Protein AF-A0A4Y2N3Y6-F1 (afdb_monomer_lite)

Sequence (128 aa):
MGYRVMDPVTRRVTVSRNVRFVEKKIISDKLAATPNIENQEDTSDLGEENEKEMDIKLEETERAIDDKYPELRRSQRERKPPVSYPFNEALSATNEDLTFDEIKFLPDEEQSNWKSAMDEEMLSMEKN

Radius of gyration: 29.18 Å; chains: 1; bounding box: 62×43×60 Å

Secondary structure (DSSP, 8-state):
--EEEE-TTT--EEEES-----HHHHHHHHHHHS--------------------------------S-PPP-----SPPPPP----TTTTT--SS----HHHHTTS-HHHHHHHHHHHHHHHHHHHT-

InterPro domains:
  IPR057670 Retroviral polymerase, SH3-like domain [PF25597] (2-29)

Structure (mmCIF, N/CA/C/O backbone):
data_AF-A0A4Y2N3Y6-F1
#
_entry.id   AF-A0A4Y2N3Y6-F1
#
loop_
_atom_site.group_PDB
_atom_site.id
_atom_site.type_symbol
_atom_site.label_atom_id
_atom_site.label_alt_id
_atom_site.label_comp_id
_atom_site.label_asym_id
_atom_site.label_entity_id
_atom_site.label_seq_id
_atom_site.pdbx_PDB_ins_code
_atom_site.Cartn_x
_atom_site.Cartn_y
_atom_site.Cartn_z
_atom_site.occupancy
_atom_site.B_iso_or_equiv
_atom_site.auth_seq_id
_atom_site.auth_comp_id
_atom_site.auth_asym_id
_atom_site.auth_atom_id
_atom_site.pdbx_PDB_model_num
ATOM 1 N N . MET A 1 1 ? 16.448 1.548 -23.806 1.00 82.00 1 MET A N 1
ATOM 2 C CA . MET A 1 1 ? 15.323 0.821 -23.174 1.00 82.00 1 MET A CA 1
ATOM 3 C C . MET A 1 1 ? 14.099 0.895 -24.082 1.00 82.00 1 MET A C 1
ATOM 5 O O . MET A 1 1 ? 14.078 1.773 -24.930 1.00 82.00 1 MET A O 1
ATOM 9 N N . GLY A 1 2 ? 13.162 -0.055 -24.021 1.00 91.75 2 GLY A N 1
ATOM 10 C CA . GLY A 1 2 ? 11.987 -0.113 -24.909 1.00 91.75 2 GLY A CA 1
ATOM 11 C C . GLY A 1 2 ? 10.761 -0.670 -24.184 1.00 91.75 2 GLY A C 1
ATOM 12 O O . GLY A 1 2 ? 10.892 -1.170 -23.066 1.00 91.75 2 GLY A O 1
ATOM 13 N N . TYR A 1 3 ? 9.590 -0.592 -24.810 1.00 93.69 3 TYR A N 1
ATOM 14 C CA . TYR A 1 3 ? 8.316 -1.010 -24.224 1.00 93.69 3 TYR A CA 1
ATOM 15 C C . TYR A 1 3 ? 8.064 -2.504 -24.425 1.00 93.69 3 TYR A C 1
ATOM 17 O O . TYR A 1 3 ? 8.416 -3.069 -25.462 1.00 93.69 3 TYR A O 1
ATOM 25 N N . ARG A 1 4 ? 7.426 -3.143 -23.439 1.00 93.38 4 ARG A N 1
ATOM 26 C CA . ARG A 1 4 ? 6.965 -4.534 -23.531 1.00 93.38 4 ARG A CA 1
ATOM 27 C C . ARG A 1 4 ? 5.569 -4.555 -24.145 1.00 93.38 4 ARG A C 1
ATOM 29 O O . ARG A 1 4 ? 4.644 -3.993 -23.571 1.00 93.38 4 ARG A O 1
ATOM 36 N N . VAL A 1 5 ? 5.427 -5.204 -25.293 1.00 92.38 5 VAL A N 1
ATOM 37 C CA . VAL A 1 5 ? 4.162 -5.347 -26.019 1.00 92.38 5 VAL A CA 1
ATOM 38 C C . VAL A 1 5 ? 3.758 -6.816 -26.008 1.00 92.38 5 VAL A C 1
ATOM 40 O O . VAL A 1 5 ? 4.564 -7.687 -26.339 1.00 92.38 5 VAL A O 1
ATOM 43 N N . MET A 1 6 ? 2.516 -7.083 -25.611 1.00 93.75 6 MET A N 1
ATOM 44 C CA . MET A 1 6 ? 1.924 -8.418 -25.647 1.00 93.75 6 MET A CA 1
ATOM 45 C C . MET A 1 6 ? 1.244 -8.658 -26.989 1.00 93.75 6 MET A C 1
ATOM 47 O O . MET A 1 6 ? 0.397 -7.867 -27.396 1.00 93.75 6 MET A O 1
ATOM 51 N N . ASP A 1 7 ? 1.574 -9.767 -27.644 1.00 92.62 7 ASP A N 1
ATOM 52 C CA . ASP A 1 7 ? 0.788 -10.266 -28.771 1.00 92.62 7 ASP A CA 1
ATOM 53 C C . ASP A 1 7 ? -0.439 -11.032 -28.231 1.00 92.62 7 ASP A C 1
ATOM 55 O O . ASP A 1 7 ? -0.258 -12.042 -27.543 1.00 92.62 7 ASP A O 1
ATOM 59 N N . PRO A 1 8 ? -1.682 -10.590 -28.506 1.00 91.81 8 PRO A N 1
ATOM 60 C CA . PRO A 1 8 ? -2.886 -11.243 -27.994 1.00 91.81 8 PRO A CA 1
ATOM 61 C C . PRO A 1 8 ? -3.101 -12.650 -28.570 1.00 91.81 8 PRO A C 1
ATOM 63 O O . PRO A 1 8 ? -3.744 -13.475 -27.921 1.00 91.81 8 PRO A O 1
ATOM 66 N N . VAL A 1 9 ? -2.559 -12.941 -29.758 1.00 94.06 9 VAL A N 1
ATOM 67 C CA . VAL A 1 9 ? -2.741 -14.231 -30.439 1.00 94.06 9 VAL A CA 1
ATOM 68 C C . VAL A 1 9 ? -1.759 -15.258 -29.891 1.00 94.06 9 VAL A C 1
ATOM 70 O O . VAL A 1 9 ? -2.154 -16.353 -29.495 1.00 94.06 9 VAL A O 1
ATOM 73 N N . THR A 1 10 ? -0.475 -14.903 -29.825 1.00 94.19 10 THR A N 1
ATOM 74 C CA . THR A 1 10 ? 0.575 -15.833 -29.380 1.00 94.19 10 THR A CA 1
ATOM 75 C C . THR A 1 10 ? 0.856 -15.770 -27.878 1.00 94.19 10 THR A C 1
ATOM 77 O O . THR A 1 10 ? 1.573 -16.625 -27.359 1.00 94.19 10 THR A O 1
ATOM 80 N N . ARG A 1 11 ? 0.299 -14.778 -27.163 1.00 93.31 11 ARG A N 1
ATOM 81 C CA . ARG A 1 11 ? 0.547 -14.480 -25.737 1.00 93.31 11 ARG A CA 1
ATOM 82 C C . ARG A 1 11 ? 2.032 -14.294 -25.403 1.00 93.31 11 ARG A C 1
ATOM 84 O O . ARG A 1 11 ? 2.458 -14.534 -24.275 1.00 93.31 11 ARG A O 1
ATOM 91 N N . ARG A 1 12 ? 2.836 -13.867 -26.380 1.00 94.56 12 ARG A N 1
ATOM 92 C CA . ARG A 1 12 ? 4.274 -13.615 -26.212 1.00 94.56 12 ARG A CA 1
ATOM 93 C C . ARG A 1 12 ? 4.524 -12.136 -25.942 1.00 94.56 12 ARG A C 1
ATOM 95 O O . ARG A 1 12 ? 3.915 -11.272 -26.569 1.00 94.56 12 ARG A O 1
ATOM 102 N N . VAL A 1 13 ? 5.462 -11.859 -25.038 1.00 94.12 13 VAL A N 1
ATOM 103 C CA . VAL A 1 13 ? 5.966 -10.505 -24.780 1.00 94.12 13 VAL A CA 1
ATOM 104 C C . VAL A 1 13 ? 7.106 -10.218 -25.757 1.00 94.12 13 VAL A C 1
ATOM 106 O O . VAL A 1 13 ? 8.078 -10.973 -25.804 1.00 94.12 13 VAL A O 1
ATOM 109 N N . THR A 1 14 ? 7.039 -9.110 -26.491 1.00 93.38 14 THR A N 1
ATOM 110 C CA . THR A 1 14 ? 8.160 -8.588 -27.289 1.00 93.38 14 THR A CA 1
ATOM 111 C C . THR A 1 14 ? 8.568 -7.203 -26.793 1.00 93.38 14 THR A C 1
ATOM 113 O O . THR A 1 14 ? 7.749 -6.466 -26.248 1.00 93.38 14 THR A O 1
ATOM 116 N N . VAL A 1 15 ? 9.849 -6.847 -26.928 1.00 94.12 15 VAL A N 1
ATOM 117 C CA . VAL A 1 15 ? 10.346 -5.513 -26.556 1.00 94.12 15 VAL A CA 1
ATOM 118 C C . VAL A 1 15 ? 10.528 -4.691 -27.823 1.00 94.12 15 VAL A C 1
ATOM 120 O O . VAL A 1 15 ? 11.325 -5.060 -28.682 1.00 94.12 15 VAL A O 1
ATOM 123 N N . SER A 1 16 ? 9.814 -3.574 -27.940 1.00 91.75 16 SER A N 1
ATOM 124 C CA . SER A 1 16 ? 9.880 -2.695 -29.109 1.00 91.75 16 SER A CA 1
ATOM 125 C C . SER A 1 16 ? 10.060 -1.231 -28.706 1.00 91.75 16 SER A C 1
ATOM 127 O O . SER A 1 16 ? 9.623 -0.792 -27.643 1.00 91.75 16 SER A O 1
ATOM 129 N N . ARG A 1 17 ? 10.767 -0.471 -29.549 1.00 93.12 17 ARG A N 1
ATOM 130 C CA . ARG A 1 17 ? 10.946 0.984 -29.383 1.00 93.12 17 ARG A CA 1
ATOM 131 C C . ARG A 1 17 ? 9.949 1.792 -30.222 1.00 93.12 17 ARG A C 1
ATOM 133 O O . ARG A 1 17 ? 9.673 2.934 -29.891 1.00 93.12 17 ARG A O 1
ATOM 140 N N . ASN A 1 18 ? 9.374 1.176 -31.256 1.00 89.44 18 ASN A N 1
ATOM 141 C CA . ASN A 1 18 ? 8.458 1.812 -32.204 1.00 89.44 18 ASN A CA 1
ATOM 142 C C . ASN A 1 18 ? 6.997 1.586 -31.788 1.00 89.44 18 ASN A C 1
ATOM 144 O O . ASN A 1 18 ? 6.235 0.941 -32.506 1.00 89.44 18 ASN A O 1
ATOM 148 N N . VAL A 1 19 ? 6.619 2.069 -30.605 1.00 88.88 19 VAL A N 1
ATOM 149 C CA . VAL A 1 19 ? 5.238 1.994 -30.106 1.00 88.88 19 VAL A CA 1
ATOM 150 C C . VAL A 1 19 ? 4.597 3.370 -30.225 1.00 88.88 19 VAL A C 1
ATOM 152 O O . VAL A 1 19 ? 5.189 4.364 -29.814 1.00 88.88 19 VAL A O 1
ATOM 155 N N . ARG A 1 20 ? 3.386 3.435 -30.788 1.00 89.81 20 ARG A N 1
ATOM 156 C CA . ARG A 1 20 ? 2.585 4.663 -30.846 1.00 89.81 20 ARG A CA 1
ATOM 157 C C . ARG A 1 20 ? 1.438 4.568 -29.849 1.00 89.81 20 ARG A C 1
ATOM 159 O O . ARG A 1 20 ? 0.594 3.683 -29.968 1.00 89.81 20 ARG A O 1
ATOM 166 N N . PHE A 1 21 ? 1.383 5.507 -28.915 1.00 86.25 21 PHE A N 1
ATOM 167 C CA . PHE A 1 21 ? 0.280 5.627 -27.969 1.00 86.25 21 PHE A CA 1
ATOM 168 C C . PHE A 1 21 ? -0.873 6.399 -28.615 1.00 86.25 21 PHE A C 1
ATOM 170 O O . PHE A 1 21 ? -0.674 7.443 -29.236 1.00 86.25 21 PHE A O 1
ATOM 177 N N . VAL A 1 22 ? -2.089 5.861 -28.515 1.00 87.69 22 VAL A N 1
ATOM 178 C CA . VAL A 1 22 ? -3.308 6.489 -29.049 1.00 87.69 22 VAL A CA 1
ATOM 179 C C . VAL A 1 22 ? -4.286 6.729 -27.898 1.00 87.69 22 VAL A C 1
ATOM 181 O O . VAL A 1 22 ? -5.418 6.254 -27.897 1.00 87.69 22 VAL A O 1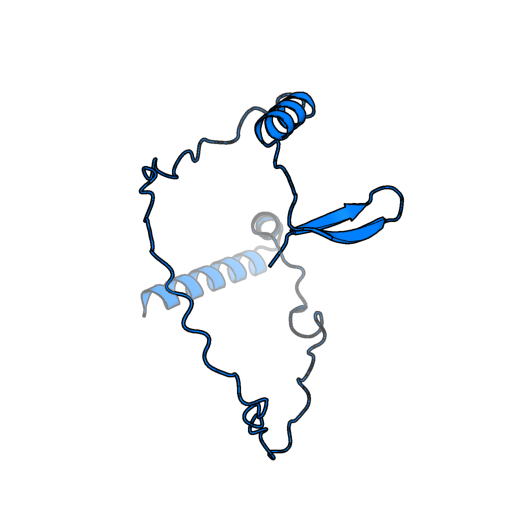
ATOM 184 N N . GLU A 1 23 ? -3.815 7.462 -26.890 1.00 81.31 23 GLU A N 1
ATOM 185 C CA . GLU A 1 23 ? -4.495 7.675 -25.604 1.00 81.31 23 GLU A CA 1
ATOM 186 C C . GLU A 1 23 ? -5.894 8.266 -25.765 1.00 81.31 23 GLU A C 1
ATOM 188 O O . GLU A 1 23 ? -6.840 7.768 -25.166 1.00 81.31 23 GLU A O 1
ATOM 193 N N . LYS A 1 24 ? -6.056 9.243 -26.668 1.00 86.06 24 LYS A N 1
ATOM 194 C CA . LYS A 1 24 ? -7.352 9.884 -26.944 1.00 86.06 24 LYS A CA 1
ATOM 195 C C . LYS A 1 24 ? -8.445 8.878 -27.325 1.00 86.06 24 LYS A C 1
ATOM 197 O O . LYS A 1 24 ? -9.582 9.045 -26.905 1.00 86.06 24 LYS A O 1
ATOM 202 N N . LYS A 1 25 ? -8.093 7.828 -28.083 1.00 81.62 25 LYS A N 1
ATOM 203 C CA . LYS A 1 25 ? -9.041 6.767 -28.468 1.00 81.62 25 LYS A CA 1
ATOM 204 C C . LYS A 1 25 ? -9.323 5.803 -27.321 1.00 81.62 25 LYS A C 1
ATOM 206 O O . LYS A 1 25 ? -10.451 5.378 -27.142 1.00 81.62 25 LYS A O 1
ATOM 211 N N . ILE A 1 26 ? -8.307 5.482 -26.522 1.00 80.12 26 ILE A N 1
ATOM 212 C CA . ILE A 1 26 ? -8.460 4.583 -25.371 1.00 80.12 26 ILE A CA 1
ATOM 213 C C . ILE A 1 26 ? -9.363 5.226 -24.311 1.00 80.12 26 ILE A C 1
ATOM 215 O O . ILE A 1 26 ? -10.186 4.541 -23.714 1.00 80.12 26 ILE A O 1
ATOM 219 N N . ILE A 1 27 ? -9.231 6.536 -24.093 1.00 80.19 27 ILE A N 1
ATOM 220 C CA . ILE A 1 27 ? -10.080 7.290 -23.166 1.00 80.19 27 ILE A CA 1
ATOM 221 C C . ILE A 1 27 ? -11.522 7.315 -23.681 1.00 80.19 27 ILE A C 1
ATOM 223 O O . ILE A 1 27 ? -12.427 6.960 -22.932 1.00 80.19 27 ILE A O 1
ATOM 227 N N . SER A 1 28 ? -11.747 7.647 -24.959 1.00 81.25 28 SER A N 1
ATOM 228 C CA . SER A 1 28 ? -13.101 7.645 -25.530 1.00 81.25 28 SER A CA 1
ATOM 229 C C . SER A 1 28 ? -13.751 6.260 -25.512 1.00 81.25 28 SER A C 1
ATOM 231 O O . SER A 1 28 ? -14.923 6.150 -25.170 1.00 81.25 28 SER A O 1
ATOM 233 N N . ASP A 1 29 ? -12.997 5.203 -25.823 1.00 81.50 29 ASP A N 1
ATOM 234 C CA . ASP A 1 29 ? -13.506 3.828 -25.817 1.00 81.50 29 ASP A CA 1
ATOM 235 C C . ASP A 1 29 ? -13.829 3.355 -24.393 1.00 81.50 29 ASP A C 1
ATOM 237 O O . ASP A 1 29 ? -14.830 2.672 -24.188 1.00 81.50 29 ASP A O 1
ATOM 241 N N . LYS A 1 30 ? -13.029 3.745 -23.389 1.00 80.12 30 LYS A N 1
ATOM 242 C CA . LYS A 1 30 ? -13.324 3.459 -21.976 1.00 80.12 30 LYS A CA 1
ATOM 243 C C . LYS A 1 30 ? -14.586 4.172 -21.503 1.00 80.12 30 LYS A C 1
ATOM 245 O O . LYS A 1 30 ? -15.426 3.524 -20.891 1.00 80.12 30 LYS A O 1
ATOM 250 N N . LEU A 1 31 ? -14.736 5.457 -21.830 1.00 76.56 31 LEU A N 1
ATOM 251 C CA . LEU A 1 31 ? -15.936 6.234 -21.504 1.00 76.56 31 LEU A CA 1
ATOM 252 C C . LEU A 1 31 ? -17.187 5.674 -22.199 1.00 76.56 31 LEU A C 1
ATOM 254 O O . LEU A 1 31 ? -18.270 5.705 -21.626 1.00 76.56 31 LEU A O 1
ATOM 258 N N . ALA A 1 32 ? -17.041 5.130 -23.412 1.00 73.25 32 ALA A N 1
ATOM 259 C CA . ALA A 1 32 ? -18.130 4.484 -24.142 1.00 73.25 32 ALA A CA 1
ATOM 260 C C . ALA A 1 32 ? -18.472 3.078 -23.613 1.00 73.25 32 ALA A C 1
ATOM 262 O O . ALA A 1 32 ? -19.622 2.652 -23.703 1.00 73.25 32 ALA A O 1
ATOM 263 N N . ALA A 1 33 ? -17.490 2.343 -23.084 1.00 74.19 33 ALA A N 1
ATOM 264 C CA . ALA A 1 33 ? -17.678 0.992 -22.555 1.00 74.19 33 ALA A CA 1
ATOM 265 C C . ALA A 1 33 ? -18.260 0.968 -21.130 1.00 74.19 33 ALA A C 1
ATOM 267 O O . ALA A 1 33 ? -18.847 -0.039 -20.731 1.00 74.19 33 ALA A O 1
ATOM 268 N N . THR A 1 34 ? -18.112 2.046 -20.357 1.00 64.06 34 THR A N 1
ATOM 269 C CA . THR A 1 34 ? -18.708 2.172 -19.022 1.00 64.06 34 THR A CA 1
ATOM 270 C C . THR A 1 34 ? -20.108 2.789 -19.111 1.00 64.06 34 THR A C 1
ATOM 272 O O . THR A 1 34 ? -20.220 3.944 -19.524 1.00 64.06 34 THR A O 1
ATOM 275 N N . PRO A 1 35 ? -21.191 2.096 -18.706 1.00 57.25 35 PRO A N 1
ATOM 276 C CA . PRO A 1 35 ? -22.484 2.745 -18.543 1.00 57.25 35 PRO A CA 1
ATOM 277 C C . PRO A 1 35 ? -22.396 3.692 -17.341 1.00 57.25 35 PRO A C 1
ATOM 279 O O . PRO A 1 35 ? -22.382 3.235 -16.206 1.00 57.25 35 PRO A O 1
ATOM 282 N N . ASN A 1 36 ? -22.259 4.988 -17.634 1.00 57.56 36 ASN A N 1
ATOM 283 C CA . ASN A 1 36 ? -22.406 6.159 -16.763 1.00 57.56 36 ASN A CA 1
ATOM 284 C C . ASN A 1 36 ? -22.507 5.849 -15.252 1.00 57.56 36 ASN A C 1
ATOM 286 O O . ASN A 1 36 ? -23.600 5.835 -14.687 1.00 57.56 36 ASN A O 1
ATOM 290 N N . ILE A 1 37 ? -21.369 5.588 -14.602 1.00 52.22 37 ILE A N 1
ATOM 291 C CA . ILE A 1 37 ? -21.266 5.698 -13.145 1.00 52.22 37 ILE A CA 1
ATOM 292 C C . ILE A 1 37 ? -20.781 7.117 -12.890 1.00 52.22 37 ILE A C 1
ATOM 294 O O . ILE A 1 37 ? -19.610 7.448 -13.060 1.00 52.22 37 ILE A O 1
ATOM 298 N N . GLU A 1 38 ? -21.759 7.961 -12.590 1.00 57.50 38 GLU A N 1
ATOM 299 C CA . GLU A 1 38 ? -21.588 9.282 -12.011 1.00 57.50 38 GLU A CA 1
ATOM 300 C C . GLU A 1 38 ? -20.650 9.160 -10.795 1.00 57.50 38 GLU A C 1
ATOM 302 O O . GLU A 1 38 ? -20.810 8.244 -9.984 1.00 57.50 38 GLU A O 1
ATOM 307 N N . ASN A 1 39 ? -19.697 10.091 -10.686 1.00 58.22 39 ASN A N 1
ATOM 308 C CA . ASN A 1 39 ? -18.688 10.252 -9.628 1.00 58.22 39 ASN A CA 1
ATOM 309 C C . ASN A 1 39 ? -17.341 9.538 -9.854 1.00 58.22 39 ASN A C 1
ATOM 311 O O . ASN A 1 39 ? -17.088 8.465 -9.309 1.00 58.22 39 ASN A O 1
ATOM 315 N N . GLN A 1 40 ? -16.403 10.220 -10.521 1.00 51.41 40 GLN A N 1
ATOM 316 C CA . GLN A 1 40 ? -15.056 10.300 -9.953 1.00 51.41 40 GLN A CA 1
ATOM 317 C C . GLN A 1 40 ? -14.382 11.625 -10.314 1.00 51.41 40 GLN A C 1
ATOM 319 O O . GLN A 1 40 ? -14.366 12.047 -11.467 1.00 51.41 40 GLN A O 1
ATOM 324 N N . GLU A 1 41 ? -13.919 12.274 -9.256 1.00 43.69 41 GLU A N 1
ATOM 325 C CA . GLU A 1 41 ? -13.479 13.655 -9.136 1.00 43.69 41 GLU A CA 1
ATOM 326 C C . GLU A 1 41 ? -12.237 13.994 -9.970 1.00 43.69 41 GLU A C 1
ATOM 328 O O . GLU A 1 41 ? -11.335 13.177 -10.168 1.00 43.69 41 GLU A O 1
ATOM 333 N N . ASP A 1 42 ? -12.214 15.249 -10.418 1.00 48.31 42 ASP A N 1
ATOM 334 C CA . ASP A 1 42 ? -11.094 15.927 -11.054 1.00 48.31 42 ASP A CA 1
ATOM 335 C C . ASP A 1 42 ? -9.840 15.904 -10.168 1.00 48.31 42 ASP A C 1
ATOM 337 O O . ASP A 1 42 ? -9.776 16.549 -9.122 1.00 48.31 42 ASP A O 1
ATOM 341 N N . THR A 1 43 ? -8.782 15.262 -10.656 1.00 46.31 43 THR A N 1
ATOM 342 C CA . THR A 1 43 ? -7.403 15.618 -10.297 1.00 46.31 43 THR A CA 1
ATOM 343 C C . THR A 1 43 ? -6.652 16.000 -11.566 1.00 46.31 43 THR A C 1
ATOM 345 O O . THR A 1 43 ? -5.732 15.317 -12.017 1.00 46.31 43 THR A O 1
ATOM 348 N N . SER A 1 44 ? -7.089 17.092 -12.188 1.00 54.56 44 SER A N 1
ATOM 349 C CA . SER A 1 44 ? -6.305 17.846 -13.160 1.00 54.56 44 SER A CA 1
ATOM 350 C C . SER A 1 44 ? -5.273 18.700 -12.414 1.00 54.56 44 SER A C 1
ATOM 352 O O . SER A 1 44 ? -5.439 19.909 -12.284 1.00 54.56 44 SER A O 1
ATOM 354 N N . ASP A 1 45 ? -4.229 18.062 -11.890 1.00 50.28 45 ASP A N 1
ATOM 355 C CA . ASP A 1 45 ? -3.009 18.745 -11.454 1.00 50.28 45 ASP A CA 1
ATOM 356 C C . ASP A 1 45 ? -1.806 18.019 -12.051 1.00 50.28 45 ASP A C 1
ATOM 358 O O . ASP A 1 45 ? -1.309 17.042 -11.501 1.00 50.28 45 ASP A O 1
ATOM 362 N N . LEU A 1 46 ? -1.399 18.451 -13.241 1.00 40.66 46 LEU A N 1
ATOM 363 C CA . LEU A 1 46 ? -0.056 18.250 -13.774 1.00 40.66 46 LEU A CA 1
ATOM 364 C C . LEU A 1 46 ? 0.161 19.354 -14.805 1.00 40.66 46 LEU A C 1
ATOM 366 O O . LEU A 1 46 ? -0.410 19.339 -15.896 1.00 40.66 46 LEU A O 1
ATOM 370 N N . GLY A 1 47 ? 0.905 20.364 -14.361 1.00 34.84 47 GLY A N 1
ATOM 371 C CA . GLY A 1 47 ? 1.106 21.631 -15.041 1.00 34.84 47 GLY A CA 1
ATOM 372 C C . GLY A 1 47 ? 1.570 21.515 -16.491 1.00 34.84 47 GLY A C 1
ATOM 373 O O . GLY A 1 47 ? 2.318 20.616 -16.874 1.00 34.84 47 GLY A O 1
ATOM 374 N N . GLU A 1 48 ? 1.147 22.504 -17.276 1.00 45.19 48 GLU A N 1
ATOM 375 C CA . GLU A 1 48 ? 1.790 22.917 -18.520 1.00 45.19 48 GLU A CA 1
ATOM 376 C C . GLU A 1 48 ? 3.264 23.255 -18.248 1.00 45.19 48 GLU A C 1
ATOM 378 O O . GLU A 1 48 ? 3.617 24.404 -17.969 1.00 45.19 48 GLU A O 1
ATOM 383 N N . GLU A 1 49 ? 4.157 22.271 -18.331 1.00 37.91 49 GLU A N 1
ATOM 384 C CA . GLU A 1 49 ? 5.581 22.560 -18.443 1.00 37.91 49 GLU A CA 1
ATOM 385 C C . GLU A 1 49 ? 5.943 22.661 -19.925 1.00 37.91 49 GLU A C 1
ATOM 387 O O . GLU A 1 49 ? 6.049 21.677 -20.654 1.00 37.91 49 GLU A O 1
ATOM 392 N N . ASN A 1 50 ? 6.052 23.918 -20.358 1.00 39.91 50 ASN A N 1
ATOM 393 C CA . ASN A 1 50 ? 6.503 24.343 -21.672 1.00 39.91 50 ASN A CA 1
ATOM 394 C C . ASN A 1 50 ? 7.721 23.542 -22.155 1.00 39.91 50 ASN A C 1
ATOM 396 O O . ASN A 1 50 ? 8.751 23.452 -21.483 1.00 39.91 50 ASN A O 1
ATOM 400 N N . GLU A 1 51 ? 7.598 23.060 -23.385 1.00 45.94 51 GLU A N 1
ATOM 401 C CA . GLU A 1 51 ? 8.624 22.438 -24.207 1.00 45.94 51 GLU A CA 1
ATOM 402 C C . GLU A 1 51 ? 9.832 23.384 -24.348 1.00 45.94 51 GLU A C 1
ATOM 404 O O . GLU A 1 51 ? 9.842 24.308 -25.160 1.00 45.94 51 GLU A O 1
ATOM 409 N N . LYS A 1 52 ? 10.873 23.187 -23.533 1.00 43.53 52 LYS A N 1
ATOM 410 C CA . LYS A 1 52 ? 12.200 23.751 -23.805 1.00 43.53 52 LYS A CA 1
ATOM 411 C C . LYS A 1 52 ? 13.037 22.686 -24.490 1.00 43.53 52 LYS A C 1
ATOM 413 O O . LYS A 1 52 ? 13.631 21.828 -23.839 1.00 43.53 52 LYS A O 1
ATOM 418 N N . GLU A 1 53 ? 13.070 22.763 -25.815 1.00 47.53 53 GLU A N 1
ATOM 419 C CA . GLU A 1 53 ? 14.027 22.061 -26.664 1.00 47.53 53 GLU A CA 1
ATOM 420 C C . GLU A 1 53 ? 15.451 22.439 -26.223 1.00 47.53 53 GLU A C 1
ATOM 422 O O . GLU A 1 53 ? 15.930 23.552 -26.446 1.00 47.53 53 GLU A O 1
ATOM 427 N N . MET A 1 54 ? 16.120 21.529 -25.515 1.00 46.78 54 MET A N 1
ATOM 428 C CA . MET A 1 54 ? 17.529 21.674 -25.166 1.00 46.78 54 MET A CA 1
ATOM 429 C C . MET A 1 54 ? 18.366 21.064 -26.290 1.00 46.78 54 MET A C 1
ATOM 431 O O . MET A 1 54 ? 18.575 19.852 -26.334 1.00 46.78 54 MET A O 1
ATOM 435 N N . ASP A 1 55 ? 18.839 21.921 -27.194 1.00 41.88 55 ASP A N 1
ATOM 436 C CA . ASP A 1 55 ? 19.805 21.597 -28.247 1.00 41.88 55 ASP A CA 1
ATOM 437 C C . ASP A 1 55 ? 21.169 21.258 -27.617 1.00 41.88 55 ASP A C 1
ATOM 439 O O . ASP A 1 55 ? 22.041 22.108 -27.412 1.00 41.88 55 ASP A O 1
ATOM 443 N N . ILE A 1 56 ? 21.358 19.990 -27.253 1.00 50.53 56 ILE A N 1
ATOM 444 C CA . ILE A 1 56 ? 22.631 19.480 -26.743 1.00 50.53 56 ILE A CA 1
ATOM 445 C C . ILE A 1 56 ? 23.427 18.939 -27.935 1.00 50.53 56 ILE A C 1
ATOM 447 O O . ILE A 1 56 ? 23.155 17.851 -28.440 1.00 50.53 56 ILE A O 1
ATOM 451 N N . LYS A 1 57 ? 24.443 19.693 -28.376 1.00 51.00 57 LYS A N 1
ATOM 452 C CA . LYS A 1 57 ? 25.475 19.198 -29.300 1.00 51.00 57 LYS A CA 1
ATOM 453 C C . LYS A 1 57 ? 26.258 18.073 -28.620 1.00 51.00 57 LYS A C 1
ATOM 455 O O . LYS A 1 57 ? 27.147 18.323 -27.810 1.00 51.00 57 LYS A O 1
ATOM 460 N N . LEU A 1 58 ? 25.910 16.833 -28.946 1.00 51.41 58 LEU A N 1
ATOM 461 C CA . LEU A 1 58 ? 26.694 15.651 -28.607 1.00 51.41 58 LEU A CA 1
ATOM 462 C C . LEU A 1 58 ? 27.902 15.585 -29.547 1.00 51.41 58 LEU A C 1
ATOM 464 O O . LEU A 1 58 ? 27.796 15.113 -30.674 1.00 51.41 58 LEU A O 1
ATOM 468 N N . GLU A 1 59 ? 29.054 16.078 -29.094 1.00 51.94 59 GLU A N 1
ATOM 469 C CA . GLU A 1 59 ? 30.327 15.694 -29.703 1.00 51.94 59 GLU A CA 1
ATOM 470 C C . GLU A 1 59 ? 30.626 14.241 -29.309 1.00 51.94 59 GLU A C 1
ATOM 472 O O . GLU A 1 59 ? 30.931 13.935 -28.152 1.00 51.94 59 GLU A O 1
ATOM 477 N N . GLU A 1 60 ? 30.495 13.332 -30.276 1.00 53.31 60 GLU A N 1
ATOM 478 C CA . GLU A 1 60 ? 30.838 11.915 -30.151 1.00 53.31 60 GLU A CA 1
ATOM 479 C C . GLU A 1 60 ? 32.354 11.765 -29.977 1.00 53.31 60 GLU A C 1
ATOM 481 O O . GLU A 1 60 ? 33.113 11.547 -30.917 1.00 53.31 60 GLU A O 1
ATOM 486 N N . THR A 1 61 ? 32.824 11.909 -28.739 1.00 52.31 61 THR A N 1
ATOM 487 C CA . THR A 1 61 ? 34.188 11.522 -28.388 1.00 52.31 61 THR A CA 1
ATOM 488 C C . THR A 1 61 ? 34.209 10.004 -28.217 1.00 52.31 61 THR A C 1
ATOM 490 O O . THR A 1 61 ? 33.983 9.494 -27.118 1.00 52.31 61 THR A O 1
ATOM 493 N N . GLU A 1 62 ? 34.453 9.271 -29.306 1.00 55.44 62 GLU A N 1
ATOM 494 C CA . GLU A 1 62 ? 34.741 7.834 -29.272 1.00 55.44 62 GLU A CA 1
ATOM 495 C C . GLU A 1 62 ? 36.011 7.589 -28.439 1.00 55.44 62 GLU A C 1
ATOM 497 O O . GLU A 1 62 ? 37.142 7.667 -28.919 1.00 55.44 62 GLU A O 1
ATOM 502 N N . ARG A 1 63 ? 35.844 7.314 -27.142 1.00 55.97 63 ARG A N 1
ATOM 503 C CA . ARG A 1 63 ? 36.911 6.718 -26.335 1.00 55.97 63 ARG A CA 1
ATOM 504 C C . ARG A 1 63 ? 36.894 5.221 -26.598 1.00 55.97 63 ARG A C 1
ATOM 506 O O . ARG A 1 63 ? 35.886 4.573 -26.330 1.00 55.97 63 ARG A O 1
ATOM 513 N N . ALA A 1 64 ? 38.011 4.691 -27.094 1.00 62.00 64 ALA A N 1
ATOM 514 C CA . ALA A 1 64 ? 38.243 3.257 -27.182 1.00 62.00 64 ALA A CA 1
ATOM 515 C C . ALA A 1 64 ? 37.956 2.621 -25.813 1.00 62.00 64 ALA A C 1
ATOM 517 O O . ALA A 1 64 ? 38.611 2.934 -24.815 1.00 62.00 64 ALA A O 1
ATOM 518 N N . ILE A 1 65 ? 36.916 1.793 -25.764 1.00 59.50 65 ILE A N 1
ATOM 519 C CA . ILE A 1 65 ? 36.537 1.038 -24.579 1.00 59.50 65 ILE A CA 1
ATOM 520 C C . ILE A 1 65 ? 37.540 -0.107 -24.521 1.00 59.50 65 ILE A C 1
ATOM 522 O O . ILE A 1 65 ? 37.481 -1.023 -25.332 1.00 59.50 65 ILE A O 1
ATOM 526 N N . ASP A 1 66 ? 38.518 -0.016 -23.627 1.00 64.75 66 ASP A N 1
ATOM 527 C CA . ASP A 1 66 ? 39.362 -1.163 -23.316 1.00 64.75 66 ASP A CA 1
ATOM 528 C C . ASP A 1 66 ? 38.426 -2.238 -22.732 1.00 64.75 66 ASP A C 1
ATOM 530 O O . ASP A 1 66 ? 37.743 -1.978 -21.737 1.00 64.75 66 ASP A O 1
ATOM 534 N N . ASP A 1 67 ? 38.335 -3.415 -23.363 1.00 64.50 67 ASP A N 1
ATOM 535 C CA . ASP A 1 67 ? 37.361 -4.495 -23.073 1.00 64.50 67 ASP A CA 1
ATOM 536 C C . ASP A 1 67 ? 37.472 -5.079 -21.647 1.00 64.50 67 ASP A C 1
ATOM 538 O O . ASP A 1 67 ? 36.801 -6.045 -21.264 1.00 64.50 67 ASP A O 1
ATOM 542 N N . LYS A 1 68 ? 38.341 -4.503 -20.819 1.00 73.50 68 LYS A N 1
ATOM 543 C CA . LYS A 1 68 ? 38.595 -4.930 -19.458 1.00 73.50 68 LYS A CA 1
ATOM 544 C C . LYS A 1 68 ? 37.584 -4.305 -18.502 1.00 73.50 68 LYS A C 1
ATOM 546 O O . LYS A 1 68 ? 37.856 -3.322 -17.813 1.00 73.50 68 LYS A O 1
ATOM 551 N N . TYR A 1 69 ? 36.414 -4.931 -18.415 1.00 69.81 69 TYR A N 1
ATOM 552 C CA . TYR A 1 69 ? 35.463 -4.661 -17.340 1.00 69.81 69 TYR A CA 1
ATOM 553 C C . TYR A 1 69 ? 36.149 -4.836 -15.973 1.00 69.81 69 TYR A C 1
ATOM 555 O O . TYR A 1 69 ? 36.767 -5.878 -15.732 1.00 69.81 69 TYR A O 1
ATOM 563 N N . PRO A 1 70 ? 36.041 -3.861 -15.051 1.00 76.44 70 PRO A N 1
ATOM 564 C CA . PRO A 1 70 ? 36.493 -4.049 -13.682 1.00 76.44 70 PRO A CA 1
ATOM 565 C C . PRO A 1 70 ? 35.770 -5.251 -13.076 1.00 76.44 70 PRO A C 1
ATOM 567 O O . PRO A 1 70 ? 34.538 -5.294 -13.053 1.00 76.44 70 PRO A O 1
ATOM 570 N N . GLU A 1 71 ? 36.525 -6.231 -12.582 1.00 78.06 71 GLU A N 1
ATOM 571 C CA . GLU A 1 71 ? 35.928 -7.370 -11.895 1.00 78.06 71 GLU A CA 1
ATOM 572 C C . GLU A 1 71 ? 35.143 -6.872 -10.678 1.00 78.06 71 GLU A C 1
ATOM 574 O O . GLU A 1 71 ? 35.681 -6.237 -9.764 1.00 78.06 71 GLU A O 1
ATOM 579 N N . LEU A 1 72 ? 33.840 -7.160 -10.678 1.00 77.44 72 LEU A N 1
ATOM 580 C CA . LEU A 1 72 ? 32.950 -6.901 -9.554 1.00 77.44 72 LEU A CA 1
ATOM 581 C C . LEU A 1 72 ? 33.519 -7.603 -8.320 1.00 77.44 72 LEU A C 1
ATOM 583 O O . LEU A 1 72 ? 33.462 -8.830 -8.218 1.00 77.44 72 LEU A O 1
ATOM 587 N N . ARG A 1 73 ? 34.043 -6.831 -7.362 1.00 79.25 73 ARG A N 1
ATOM 588 C CA . ARG A 1 73 ? 34.459 -7.365 -6.062 1.00 79.25 73 ARG A CA 1
ATOM 589 C C . ARG A 1 73 ? 33.241 -7.967 -5.367 1.00 79.25 73 ARG A C 1
ATOM 591 O O . ARG A 1 73 ? 32.385 -7.251 -4.852 1.00 79.25 73 ARG A O 1
ATOM 598 N N . ARG A 1 74 ? 33.151 -9.296 -5.369 1.00 80.50 74 ARG A N 1
ATOM 599 C CA . ARG A 1 74 ? 32.127 -10.037 -4.629 1.00 80.50 74 ARG A CA 1
ATOM 600 C C . ARG A 1 74 ? 32.613 -10.267 -3.203 1.00 80.50 74 ARG A C 1
ATOM 602 O O . ARG A 1 74 ? 33.778 -10.582 -2.977 1.00 80.50 74 ARG A O 1
ATOM 609 N N . SER A 1 75 ? 31.708 -10.109 -2.242 1.00 79.94 75 SER A N 1
ATOM 610 C CA . SER A 1 75 ? 31.971 -10.469 -0.849 1.00 79.94 75 SER A CA 1
ATOM 611 C C . SER A 1 75 ? 32.289 -11.964 -0.745 1.00 79.94 75 SER A C 1
ATOM 613 O O . SER A 1 75 ? 31.518 -12.781 -1.242 1.00 79.94 75 SER A O 1
ATOM 615 N N . GLN A 1 76 ? 33.397 -12.305 -0.080 1.00 84.00 76 GLN A N 1
ATOM 616 C CA . GLN A 1 76 ? 33.777 -13.684 0.274 1.00 84.00 76 GLN A CA 1
ATOM 617 C C . GLN A 1 76 ? 33.089 -14.169 1.560 1.00 84.00 76 GLN A C 1
ATOM 619 O O . GLN A 1 76 ? 33.332 -15.278 2.025 1.00 84.00 76 GLN A O 1
ATOM 624 N N . ARG A 1 77 ? 32.258 -13.325 2.183 1.00 86.94 77 ARG A N 1
ATOM 625 C CA . ARG A 1 77 ? 31.564 -13.681 3.419 1.00 86.94 77 ARG A CA 1
ATOM 626 C C . ARG A 1 77 ? 30.474 -14.704 3.118 1.00 86.94 77 ARG A C 1
ATOM 628 O O . ARG A 1 77 ? 29.686 -14.506 2.193 1.00 86.94 77 ARG A O 1
ATOM 635 N N . GLU A 1 78 ? 30.384 -15.739 3.946 1.00 85.94 78 GLU A N 1
ATOM 636 C CA . GLU A 1 78 ? 29.285 -16.703 3.899 1.00 85.94 78 GLU A CA 1
ATOM 637 C C . GLU A 1 78 ? 27.935 -15.973 4.002 1.00 85.94 78 GLU A C 1
ATOM 639 O O . GLU A 1 78 ? 27.660 -15.265 4.977 1.00 85.94 78 GLU A O 1
ATOM 644 N N . ARG A 1 79 ? 27.094 -16.103 2.968 1.00 84.12 79 ARG A N 1
ATOM 645 C CA . ARG A 1 79 ? 25.739 -15.539 2.952 1.00 84.12 79 ARG A CA 1
ATOM 646 C C . ARG A 1 79 ? 24.766 -16.616 3.405 1.00 84.12 79 ARG A C 1
ATOM 648 O O . ARG A 1 79 ? 24.619 -17.632 2.732 1.00 84.12 79 ARG A O 1
ATOM 655 N N . LYS A 1 80 ? 24.073 -16.376 4.518 1.00 86.88 80 LYS A N 1
ATOM 656 C CA . LYS A 1 80 ? 22.914 -17.192 4.894 1.00 86.88 80 LYS A CA 1
ATOM 657 C C . LYS A 1 80 ? 21.762 -16.914 3.914 1.00 86.88 80 LYS A C 1
ATOM 659 O O . LYS A 1 80 ? 21.608 -15.756 3.508 1.00 86.88 80 LYS A O 1
ATOM 664 N N . PRO A 1 81 ? 20.977 -17.930 3.515 1.00 85.88 81 PRO A N 1
ATOM 665 C CA . PRO A 1 81 ? 19.785 -17.706 2.709 1.00 85.88 81 PRO A CA 1
ATOM 666 C C . PRO A 1 81 ? 18.778 -16.842 3.486 1.00 85.88 81 PRO A C 1
ATOM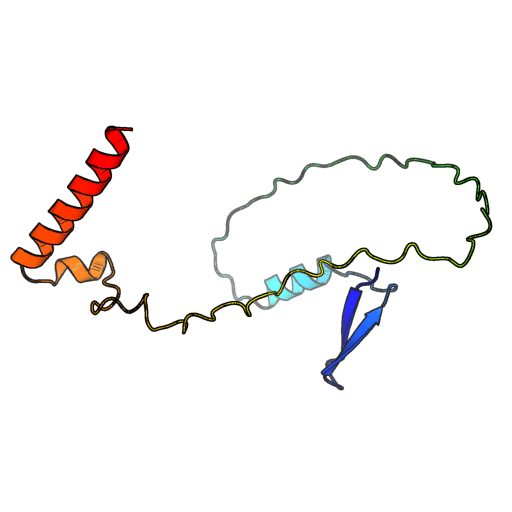 668 O O . PRO A 1 81 ? 18.745 -16.911 4.720 1.00 85.88 81 PRO A O 1
ATOM 671 N N . PRO A 1 82 ? 17.973 -16.016 2.796 1.00 83.94 82 PRO A N 1
ATOM 672 C CA . PRO A 1 82 ? 16.888 -15.299 3.447 1.00 83.94 82 PRO A CA 1
ATOM 673 C C . PRO A 1 82 ? 15.917 -16.310 4.065 1.00 83.94 82 PRO A C 1
ATOM 675 O O . PRO A 1 82 ? 15.525 -17.281 3.418 1.00 83.94 82 PRO A O 1
ATOM 678 N N . VAL A 1 83 ? 15.546 -16.086 5.325 1.00 83.38 83 VAL A N 1
ATOM 679 C CA . VAL A 1 83 ? 14.492 -16.857 5.986 1.00 83.38 83 VAL A CA 1
ATOM 680 C C . VAL A 1 83 ? 13.169 -16.402 5.380 1.00 83.38 83 VAL A C 1
ATOM 682 O O . VAL A 1 83 ? 12.757 -15.261 5.574 1.00 83.38 83 VAL A O 1
ATOM 685 N N . SER A 1 84 ? 12.536 -17.273 4.597 1.00 80.06 84 SER A N 1
ATOM 686 C CA . SER A 1 84 ? 11.172 -17.046 4.128 1.00 80.06 84 SER A CA 1
ATOM 687 C C . SER A 1 84 ? 10.238 -17.340 5.293 1.00 80.06 84 SER A C 1
ATOM 689 O O . SER A 1 84 ? 10.080 -18.502 5.660 1.00 80.06 84 SER A O 1
ATOM 691 N N . TYR A 1 85 ? 9.637 -16.306 5.879 1.00 75.19 85 TYR A N 1
ATOM 692 C CA . TYR A 1 85 ? 8.502 -16.512 6.770 1.00 75.19 85 TYR A CA 1
ATOM 693 C C . TYR A 1 85 ? 7.308 -16.970 5.924 1.00 75.19 85 TY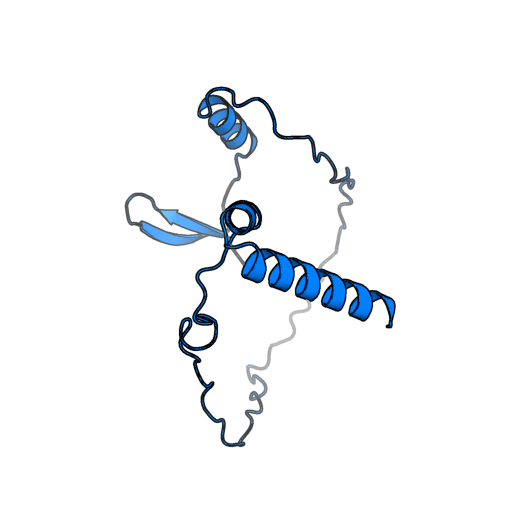R A C 1
ATOM 695 O O . TYR A 1 85 ? 7.023 -16.343 4.898 1.00 75.19 85 TYR A O 1
ATOM 703 N N . PRO A 1 86 ? 6.630 -18.067 6.290 1.00 79.06 86 PRO A N 1
ATOM 704 C CA . PRO A 1 86 ? 5.357 -18.404 5.677 1.00 79.06 86 PRO A CA 1
ATOM 705 C C . PRO A 1 86 ? 4.380 -17.242 5.896 1.00 79.06 86 PRO A C 1
ATOM 707 O O . PRO A 1 86 ? 4.227 -16.735 7.007 1.00 79.06 86 PRO A O 1
ATOM 710 N N . PHE A 1 87 ? 3.754 -16.805 4.801 1.00 65.69 87 PHE A N 1
ATOM 711 C CA . PHE A 1 87 ? 2.869 -15.633 4.705 1.00 65.69 87 PHE A CA 1
ATOM 712 C C . PHE A 1 87 ? 1.728 -15.621 5.743 1.00 65.69 87 PHE A C 1
ATOM 714 O O . PHE A 1 87 ? 1.159 -14.577 6.034 1.00 65.69 87 PHE A O 1
ATOM 721 N N . ASN A 1 88 ? 1.421 -16.773 6.325 1.00 64.31 88 ASN A N 1
ATOM 722 C CA . ASN A 1 88 ? 0.250 -17.038 7.142 1.00 64.31 88 ASN A CA 1
ATOM 723 C C . ASN A 1 88 ? 0.548 -17.392 8.610 1.00 64.31 88 ASN A C 1
ATOM 725 O O . ASN A 1 88 ? -0.396 -17.552 9.372 1.00 64.31 88 ASN A O 1
ATOM 729 N N . GLU A 1 89 ? 1.808 -17.539 9.033 1.00 57.41 89 GLU A N 1
ATOM 730 C CA . GLU A 1 89 ? 2.089 -18.130 10.359 1.00 57.41 89 GLU A CA 1
ATOM 731 C C . GLU A 1 89 ? 2.212 -17.100 11.494 1.00 57.41 89 GLU A C 1
ATOM 733 O O . GLU A 1 89 ? 1.972 -17.437 12.646 1.00 57.41 89 GLU A O 1
ATOM 738 N N . ALA A 1 90 ? 2.533 -15.837 11.187 1.00 55.03 90 ALA A N 1
ATOM 739 C CA . ALA A 1 90 ? 2.726 -14.792 12.205 1.00 55.03 90 ALA A CA 1
ATOM 740 C 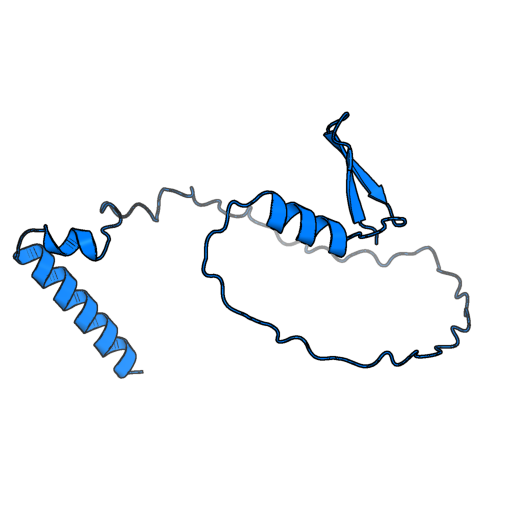C . ALA A 1 90 ? 1.669 -13.673 12.186 1.00 55.03 90 ALA A C 1
ATOM 742 O O . ALA A 1 90 ? 1.601 -12.895 13.133 1.00 55.03 90 ALA A O 1
ATOM 743 N N . LEU A 1 91 ? 0.866 -13.579 11.121 1.00 56.53 91 LEU A N 1
ATOM 744 C CA . LEU A 1 91 ? -0.206 -12.580 10.993 1.00 56.53 91 LEU A CA 1
ATOM 745 C C . LEU A 1 91 ? -1.596 -13.165 11.228 1.00 56.53 91 LEU A C 1
ATOM 747 O O . LEU A 1 91 ? -2.525 -12.410 11.477 1.00 56.53 91 LEU A O 1
ATOM 751 N N . SER A 1 92 ? -1.732 -14.494 11.232 1.00 52.88 92 SER A N 1
ATOM 752 C CA . SER A 1 92 ? -2.932 -15.139 11.758 1.00 52.88 92 SER A CA 1
ATOM 753 C C . SER A 1 92 ? -2.825 -15.176 13.284 1.00 52.88 92 SER A C 1
ATOM 755 O O . SER A 1 92 ? -2.749 -16.238 13.902 1.00 52.88 92 SER A O 1
ATOM 757 N N . ALA A 1 93 ? -2.793 -13.989 13.901 1.00 53.75 93 ALA A N 1
ATOM 758 C CA . ALA A 1 93 ? -3.329 -13.856 15.243 1.00 53.75 93 ALA A CA 1
ATOM 759 C C . ALA A 1 93 ? -4.710 -14.519 15.202 1.00 53.75 93 ALA A C 1
ATOM 761 O O . ALA A 1 93 ? -5.430 -14.409 14.215 1.00 53.75 93 ALA A O 1
ATOM 762 N N . THR A 1 94 ? -5.041 -15.294 16.217 1.00 54.53 94 THR A N 1
ATOM 763 C CA . THR A 1 94 ? -6.203 -16.194 16.299 1.00 54.53 94 THR A CA 1
ATOM 764 C C . THR A 1 94 ? -7.575 -15.525 16.142 1.00 54.53 94 THR A C 1
ATOM 766 O O . THR A 1 94 ? -8.594 -16.166 16.380 1.00 54.53 94 THR A O 1
ATOM 769 N N . ASN A 1 95 ? -7.603 -14.248 15.785 1.00 61.59 95 ASN A N 1
ATOM 770 C CA . ASN A 1 95 ? -8.768 -13.406 15.704 1.00 61.59 95 ASN A CA 1
ATOM 771 C C . ASN A 1 95 ? -8.972 -13.114 14.220 1.00 61.59 95 ASN A C 1
ATOM 773 O O . ASN A 1 95 ? -8.088 -12.566 13.566 1.00 61.59 95 ASN A O 1
ATOM 777 N N . GLU A 1 96 ? -10.116 -13.531 13.692 1.00 67.25 96 GLU A N 1
ATOM 778 C CA . GLU A 1 96 ? -10.606 -13.033 12.411 1.00 67.25 96 GLU A CA 1
ATOM 779 C C . GLU A 1 96 ? -10.528 -11.497 12.443 1.00 67.25 96 GLU A C 1
ATOM 781 O O . GLU A 1 96 ? -10.847 -10.895 13.472 1.00 67.25 96 GLU A O 1
ATOM 786 N N . ASP A 1 97 ? -10.032 -10.877 11.367 1.00 69.12 97 ASP A N 1
ATOM 787 C CA . ASP A 1 97 ? -9.921 -9.420 11.270 1.00 69.12 97 ASP A CA 1
ATOM 788 C C . ASP A 1 97 ? -11.325 -8.808 11.387 1.00 69.12 97 ASP A C 1
ATOM 790 O O . ASP A 1 97 ? -12.063 -8.717 10.407 1.00 69.12 97 ASP A O 1
ATOM 794 N N . LEU A 1 98 ? -11.706 -8.429 12.607 1.00 72.31 98 LEU A N 1
ATOM 795 C CA . LEU A 1 98 ? -12.994 -7.819 12.903 1.00 72.31 98 LEU A CA 1
ATOM 796 C C . LEU A 1 98 ? -13.000 -6.400 12.349 1.00 72.31 98 LEU A C 1
ATOM 798 O O . LEU A 1 98 ? -12.179 -5.554 12.717 1.00 72.31 98 LEU A O 1
ATOM 802 N N . THR A 1 99 ? -13.955 -6.117 11.473 1.00 81.00 99 THR A N 1
ATOM 803 C CA . THR A 1 99 ? -14.186 -4.748 11.013 1.00 81.00 99 THR A CA 1
ATOM 804 C C . THR A 1 99 ? -14.825 -3.915 12.126 1.00 81.00 99 THR A C 1
ATOM 806 O O . THR A 1 99 ? -15.508 -4.437 13.008 1.00 81.00 99 THR A O 1
ATOM 809 N N . PHE A 1 100 ? -14.660 -2.588 12.085 1.00 77.69 100 PHE A N 1
ATOM 810 C CA . PHE A 1 100 ? -15.276 -1.692 13.079 1.00 77.69 100 PHE A CA 1
ATOM 811 C C . PHE A 1 100 ? -16.801 -1.883 13.182 1.00 77.69 100 PHE A C 1
ATOM 813 O O . PHE A 1 100 ? -17.383 -1.796 14.263 1.00 77.69 100 PHE A O 1
ATOM 820 N N . ASP A 1 101 ? -17.445 -2.199 12.057 1.00 83.88 101 ASP A N 1
ATOM 821 C CA . ASP A 1 101 ? -18.872 -2.494 11.999 1.00 83.88 101 ASP A CA 1
ATOM 822 C C . ASP A 1 101 ? -19.261 -3.818 12.658 1.00 83.88 101 ASP A C 1
ATOM 824 O O . ASP A 1 101 ? -20.408 -3.957 13.077 1.00 83.88 101 ASP A O 1
ATOM 828 N N . GLU A 1 102 ? -18.349 -4.779 12.769 1.00 86.94 102 GLU A N 1
ATOM 829 C CA . GLU A 1 102 ? -18.597 -6.070 13.415 1.00 86.94 102 GLU A CA 1
ATOM 830 C C . GLU A 1 102 ? -18.450 -5.987 14.935 1.00 86.94 102 GLU A C 1
ATOM 832 O O . GLU A 1 102 ? -19.187 -6.659 15.658 1.00 86.94 102 GLU A O 1
ATOM 837 N N . ILE A 1 103 ? -17.595 -5.087 15.435 1.00 84.56 103 ILE A N 1
ATOM 838 C CA . ILE A 1 103 ? -17.361 -4.887 16.874 1.00 84.56 103 ILE A CA 1
ATOM 839 C C . ILE A 1 103 ? -18.667 -4.559 17.615 1.00 84.56 103 ILE A C 1
ATOM 841 O O . ILE A 1 103 ? -18.869 -5.020 18.734 1.00 84.56 103 ILE A O 1
ATOM 845 N N . LYS A 1 104 ? -19.612 -3.841 16.987 1.00 82.81 104 LYS A N 1
ATOM 846 C CA . LYS A 1 104 ? -20.913 -3.497 17.605 1.00 82.81 104 LYS A CA 1
ATOM 847 C C . LYS A 1 104 ? -21.814 -4.703 17.897 1.00 82.81 104 LYS A C 1
ATOM 849 O O . LYS A 1 104 ? -22.798 -4.557 18.620 1.00 82.81 104 LYS A O 1
ATOM 854 N N . PHE A 1 105 ? -21.517 -5.859 17.306 1.00 87.38 105 PHE A N 1
ATOM 855 C CA . PHE A 1 105 ? -22.253 -7.104 17.517 1.00 87.38 105 PHE A CA 1
ATOM 856 C C . PHE A 1 105 ? -21.570 -8.039 18.524 1.00 87.38 105 PHE A C 1
ATOM 858 O O . PHE A 1 105 ? -22.151 -9.067 18.873 1.00 87.38 105 PHE A O 1
ATOM 865 N N . LEU A 1 106 ? -20.369 -7.695 19.003 1.00 86.69 106 LEU A N 1
ATOM 866 C CA . LEU A 1 106 ? -19.665 -8.459 20.032 1.00 86.69 106 LEU A CA 1
ATOM 867 C C . LEU A 1 106 ? -20.319 -8.277 21.412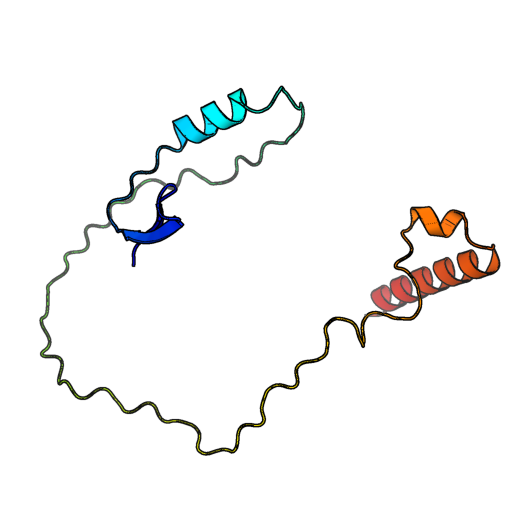 1.00 86.69 106 LEU A C 1
ATOM 869 O O . LEU A 1 106 ? -21.039 -7.298 21.627 1.00 86.69 106 LEU A O 1
ATOM 873 N N . PRO A 1 107 ? -20.061 -9.180 22.373 1.00 90.75 107 PRO A N 1
ATOM 874 C CA . PRO A 1 107 ? -20.446 -8.985 23.767 1.00 90.75 107 PRO A CA 1
ATOM 875 C C . PRO A 1 107 ? -19.892 -7.674 24.346 1.00 90.75 107 PRO A C 1
ATOM 877 O O . PRO A 1 107 ? -18.787 -7.254 23.999 1.00 90.75 107 PRO A O 1
ATOM 880 N N . ASP A 1 108 ? -20.622 -7.059 25.281 1.00 88.62 108 ASP A N 1
ATOM 881 C CA . ASP A 1 108 ? -20.255 -5.765 25.887 1.00 88.62 108 ASP A CA 1
ATOM 882 C C . ASP A 1 108 ? -18.836 -5.752 26.488 1.00 88.62 108 ASP A C 1
ATOM 884 O O . ASP A 1 108 ? -18.150 -4.729 26.463 1.00 88.62 108 ASP A O 1
ATOM 888 N N . GLU A 1 109 ? -18.377 -6.893 27.005 1.00 88.44 109 GLU A N 1
ATOM 889 C CA . GLU A 1 109 ? -17.038 -7.058 27.576 1.00 88.44 109 GLU A CA 1
ATOM 890 C C . GLU A 1 109 ? -15.938 -6.927 26.513 1.00 88.44 109 GLU A C 1
ATOM 892 O O . GLU A 1 109 ? -14.969 -6.189 26.699 1.00 88.44 109 GLU A O 1
ATOM 897 N N . GLU A 1 110 ? -16.127 -7.559 25.354 1.00 87.19 110 GLU A N 1
ATOM 898 C CA . GLU A 1 110 ? -15.205 -7.450 24.225 1.00 87.19 110 GLU A CA 1
ATOM 899 C C . GLU A 1 110 ? -15.259 -6.046 23.620 1.00 87.19 110 GLU A C 1
ATOM 901 O O . GLU A 1 110 ? -14.213 -5.452 23.364 1.00 87.19 110 GLU A O 1
ATOM 906 N N . GLN A 1 111 ? -16.452 -5.455 23.486 1.00 87.69 111 GLN A N 1
ATOM 907 C CA . GLN A 1 111 ? -16.598 -4.067 23.035 1.00 87.69 111 GLN A CA 1
ATOM 908 C C . GLN A 1 111 ? -15.853 -3.079 23.939 1.00 87.69 111 GLN A C 1
ATOM 910 O O . GLN A 1 111 ? -15.218 -2.143 23.449 1.00 87.69 111 GLN A O 1
ATOM 915 N N . SER A 1 112 ? -15.938 -3.266 25.259 1.00 90.38 112 SER A N 1
ATOM 916 C CA . SER A 1 112 ? -15.231 -2.423 26.224 1.00 90.38 112 SER A CA 1
ATOM 917 C C . SER A 1 112 ? -13.718 -2.587 26.108 1.00 90.38 112 SER A C 1
ATOM 919 O O . SER A 1 112 ? -12.993 -1.599 26.219 1.00 90.38 112 SER A O 1
ATOM 921 N N . ASN A 1 113 ? -13.244 -3.808 25.863 1.00 91.25 113 ASN A N 1
ATOM 922 C CA . ASN A 1 113 ? -11.824 -4.084 25.678 1.00 91.25 113 ASN A CA 1
ATOM 923 C C . ASN A 1 113 ? -11.282 -3.405 24.409 1.00 91.25 113 ASN A C 1
ATOM 925 O O . ASN A 1 113 ? -10.269 -2.713 24.468 1.00 91.25 113 ASN A O 1
ATOM 929 N N . TRP A 1 114 ? -12.008 -3.503 23.289 1.00 88.75 114 TRP A N 1
ATOM 930 C CA . TRP A 1 114 ? -11.665 -2.811 22.040 1.00 88.75 114 TRP A CA 1
ATOM 931 C C . TRP A 1 114 ? -11.593 -1.292 22.213 1.00 88.75 114 TRP A C 1
ATOM 933 O O . TRP A 1 114 ? -10.636 -0.667 21.762 1.00 88.75 114 TRP A O 1
ATOM 943 N N . LYS A 1 115 ? -12.570 -0.695 22.907 1.00 88.88 115 LYS A N 1
ATOM 944 C CA . LYS A 1 115 ? -12.559 0.746 23.207 1.00 88.88 115 LYS A CA 1
ATOM 945 C C . LYS A 1 115 ? -11.352 1.136 24.059 1.00 88.88 115 LYS A C 1
ATOM 947 O O . LYS A 1 115 ? -10.650 2.076 23.710 1.00 88.88 115 LYS A O 1
ATOM 952 N N . SER A 1 116 ? -11.074 0.376 25.120 1.00 92.38 116 SER A N 1
ATOM 953 C CA . SER A 1 116 ? -9.930 0.635 25.999 1.00 92.38 116 SER A CA 1
ATOM 954 C C . SER A 1 116 ? -8.591 0.527 25.266 1.00 92.38 116 SER A C 1
ATOM 956 O O . SER A 1 116 ? -7.708 1.343 25.511 1.00 92.38 116 SER A O 1
ATOM 958 N N . ALA A 1 117 ? -8.434 -0.459 24.380 1.00 90.56 117 ALA A N 1
ATOM 959 C CA . ALA A 1 117 ? -7.215 -0.638 23.595 1.00 90.56 117 ALA A CA 1
ATOM 960 C C . ALA A 1 117 ? -6.989 0.530 22.620 1.00 90.56 117 ALA A C 1
ATOM 962 O O . ALA A 1 117 ? -5.874 1.037 22.510 1.00 90.56 117 ALA A O 1
ATOM 963 N N . MET A 1 118 ? -8.058 0.994 21.964 1.00 89.75 118 MET A N 1
ATOM 964 C CA . MET A 1 118 ? -8.009 2.149 21.066 1.00 89.75 118 MET A CA 1
ATOM 965 C C . MET A 1 118 ? -7.645 3.439 21.819 1.00 89.75 118 MET A C 1
ATOM 967 O O . MET A 1 118 ? -6.808 4.217 21.362 1.00 89.75 118 MET A O 1
ATOM 971 N N . ASP A 1 119 ? -8.247 3.653 22.9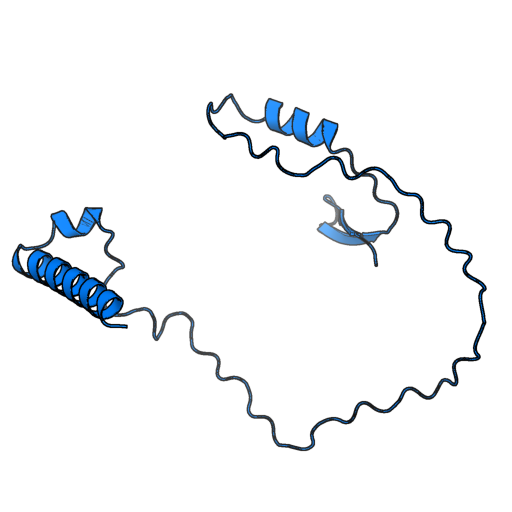93 1.00 91.44 119 ASP A N 1
ATOM 972 C CA . ASP A 1 119 ? -7.969 4.814 23.843 1.00 91.44 119 ASP A CA 1
ATOM 973 C C . ASP A 1 119 ? -6.515 4.807 24.352 1.00 91.44 119 ASP A C 1
ATOM 975 O O . ASP A 1 119 ? -5.857 5.849 24.386 1.00 91.44 119 ASP A O 1
ATOM 979 N N . GLU A 1 120 ? -5.982 3.637 24.715 1.00 93.81 120 GLU A N 1
ATOM 980 C CA . GLU A 1 120 ? -4.588 3.478 25.141 1.00 93.81 120 GLU A CA 1
ATOM 981 C C . GLU A 1 120 ? -3.596 3.798 24.012 1.00 93.81 120 GLU A C 1
ATOM 983 O O . GLU A 1 120 ? -2.626 4.531 24.238 1.00 93.81 120 GLU A O 1
ATOM 988 N N . GLU A 1 121 ? -3.846 3.305 22.795 1.00 90.25 121 GLU A N 1
ATOM 989 C CA . GLU A 1 121 ? -3.016 3.594 21.620 1.00 90.25 121 GLU A CA 1
ATOM 990 C C . GLU A 1 121 ? -2.997 5.099 21.308 1.00 90.25 121 GLU A C 1
ATOM 992 O O . GLU A 1 121 ? -1.922 5.694 21.165 1.00 90.25 121 GLU A O 1
ATOM 997 N N . MET A 1 122 ? -4.170 5.740 21.294 1.00 91.75 122 MET A N 1
ATOM 998 C CA . MET A 1 122 ? -4.305 7.187 21.090 1.00 91.75 122 MET A CA 1
ATOM 999 C C . MET A 1 122 ? -3.520 7.991 22.140 1.00 91.75 122 MET A C 1
ATOM 1001 O O . MET A 1 122 ? -2.758 8.893 21.787 1.00 91.75 122 MET A O 1
ATOM 1005 N N . LEU A 1 123 ? -3.623 7.626 23.423 1.00 93.62 123 LEU A N 1
ATOM 1006 C CA . LEU A 1 123 ? -2.877 8.275 24.510 1.00 93.62 123 LEU A CA 1
ATOM 1007 C C . LEU A 1 123 ? -1.360 8.051 24.420 1.00 93.62 123 LEU A C 1
ATOM 1009 O O . LEU A 1 123 ? -0.579 8.892 24.874 1.00 93.62 123 LEU A O 1
ATOM 1013 N N . SER A 1 124 ? -0.918 6.918 23.870 1.00 87.31 124 SER A N 1
ATOM 1014 C CA . SER A 1 124 ? 0.506 6.654 23.647 1.00 87.31 124 SER A CA 1
ATOM 1015 C C . SER A 1 124 ? 1.083 7.545 22.547 1.00 87.31 124 SER A C 1
ATOM 1017 O O . SER A 1 124 ? 2.245 7.946 22.636 1.00 87.31 124 SER A O 1
ATOM 1019 N N . MET A 1 125 ? 0.293 7.863 21.522 1.00 89.06 125 MET A N 1
ATOM 1020 C CA . MET A 1 125 ? 0.706 8.769 20.448 1.00 89.06 125 MET A CA 1
ATOM 1021 C C . MET A 1 125 ? 0.827 10.218 20.932 1.00 89.06 125 MET A C 1
ATOM 1023 O O . MET A 1 125 ? 1.734 10.920 20.500 1.00 89.06 125 MET A O 1
ATOM 1027 N N . GLU A 1 126 ? -0.021 10.651 21.868 1.00 86.94 126 GLU A N 1
ATOM 1028 C CA . GLU A 1 126 ? 0.040 11.997 22.465 1.00 86.94 126 GLU A CA 1
ATOM 1029 C C . GLU A 1 126 ? 1.244 12.218 23.396 1.00 86.94 126 GLU A C 1
ATOM 1031 O O . GLU A 1 126 ? 1.608 13.358 23.683 1.00 86.94 126 GLU A O 1
ATOM 1036 N N . LYS A 1 127 ? 1.850 11.141 23.909 1.00 80.69 127 LYS A N 1
ATOM 1037 C CA . LYS A 1 127 ? 2.972 11.210 24.860 1.00 80.69 127 LYS A CA 1
ATOM 1038 C C . LYS A 1 127 ? 4.361 11.312 24.216 1.00 80.69 127 LYS A C 1
ATOM 1040 O O . LYS A 1 127 ? 5.323 11.478 24.968 1.00 80.69 127 LYS A O 1
ATOM 1045 N N . ASN A 1 128 ? 4.480 11.199 22.890 1.00 60.53 128 ASN A N 1
ATOM 1046 C CA . ASN A 1 128 ? 5.747 11.340 22.150 1.00 60.53 128 ASN A CA 1
ATOM 1047 C C . ASN A 1 128 ? 5.933 12.752 21.587 1.00 60.53 128 ASN A C 1
ATOM 1049 O O . ASN A 1 128 ? 7.106 13.185 21.519 1.00 60.53 128 ASN A O 1
#

pLDDT: mean 74.24, std 17.07, range [34.84, 94.56]

Organism: Araneus ventricosus (NCBI:txid182803)

Foldseek 3Di:
DFDWDADPVVRDTDGDRPDDDPPVVVVVVVVVVDDDPPDDDDPPDDDPPDDDPDPDPDPPPPDPDPPDDDPDDDDPDDDDDDDDDDPCDPPPPVDDPQDPVNLVVDPPVSVVVVVVVVVVVVVVVVVD